Protein AF-V5SC99-F1 (afdb_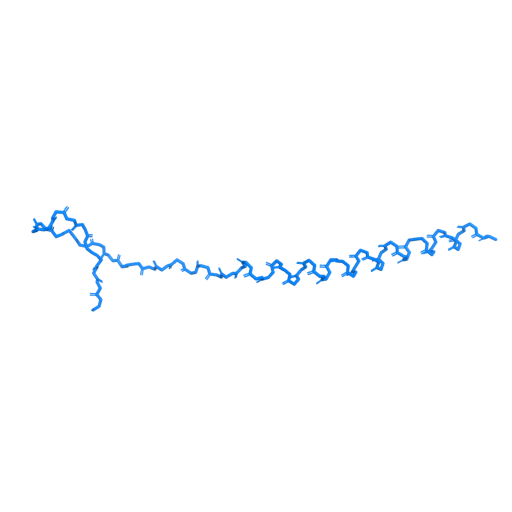monomer_lite)

Secondary structure (DSSP, 8-state):
-HHHHHHHHHHHHHHHHHHHHHHHHHHHHTTS----------PEEEETTTTEEEE---

Sequence (58 aa):
MPQVIALVVIGAGLYAGYRWVSRTIAKGQRRDQRRVTPKDLGPLEYDAKSGVYRPRGE

Organism: NCBI:txid1029756

Structure (mmCIF, N/CA/C/O backbone):
data_AF-V5SC99-F1
#
_entry.id   AF-V5SC99-F1
#
loop_
_atom_site.group_PDB
_atom_site.id
_atom_site.type_symbol
_atom_site.label_atom_id
_atom_site.label_alt_id
_atom_site.label_comp_id
_atom_site.label_asym_id
_atom_site.label_entity_id
_atom_site.label_seq_id
_atom_site.pdbx_PDB_ins_code
_atom_site.Cartn_x
_atom_site.Cartn_y
_atom_site.Cartn_z
_atom_site.occupancy
_atom_site.B_iso_or_equiv
_atom_site.auth_seq_id
_atom_site.auth_comp_id
_atom_site.auth_asym_id
_atom_site.auth_atom_id
_atom_site.pdbx_PDB_model_num
ATOM 1 N N . MET A 1 1 ? 20.190 3.151 -38.590 1.00 66.62 1 MET A N 1
ATOM 2 C CA . MET A 1 1 ? 18.964 3.496 -37.829 1.00 66.62 1 MET A CA 1
ATOM 3 C C . MET A 1 1 ? 19.211 3.474 -36.303 1.00 66.62 1 MET A C 1
ATOM 5 O O . MET A 1 1 ? 18.546 2.734 -35.589 1.00 66.62 1 MET A O 1
ATOM 9 N N . PRO A 1 2 ? 20.169 4.251 -35.763 1.00 84.88 2 PRO A N 1
ATOM 10 C CA . PRO A 1 2 ? 20.556 4.184 -34.340 1.00 84.88 2 PRO A CA 1
ATOM 11 C C . PRO A 1 2 ? 19.484 4.713 -33.366 1.00 84.88 2 PRO A C 1
ATOM 13 O O . PRO A 1 2 ? 19.408 4.284 -32.219 1.00 84.88 2 PRO A O 1
ATOM 16 N N . GLN A 1 3 ? 18.614 5.605 -33.837 1.00 87.38 3 GLN A N 1
ATOM 17 C CA . GLN A 1 3 ? 17.566 6.250 -33.039 1.00 87.38 3 GLN A CA 1
ATOM 18 C C . GLN A 1 3 ? 16.508 5.251 -32.542 1.00 87.38 3 GLN A C 1
ATOM 20 O O . GLN A 1 3 ? 16.047 5.338 -31.408 1.00 87.38 3 GLN A O 1
ATOM 25 N N . VAL A 1 4 ? 16.163 4.264 -33.374 1.00 90.44 4 VAL A N 1
ATOM 26 C CA . VAL A 1 4 ? 15.169 3.232 -33.041 1.00 90.44 4 VAL A CA 1
ATOM 27 C C . VAL A 1 4 ? 15.681 2.332 -31.916 1.00 90.44 4 VAL A C 1
ATOM 29 O O . VAL A 1 4 ? 14.936 2.000 -31.001 1.00 90.44 4 VAL A O 1
ATOM 32 N N . ILE A 1 5 ? 16.973 1.996 -31.939 1.00 89.50 5 ILE A N 1
ATOM 33 C CA . ILE A 1 5 ? 17.612 1.176 -30.902 1.00 89.50 5 ILE A CA 1
ATOM 34 C C . ILE A 1 5 ? 17.601 1.922 -29.564 1.00 89.50 5 ILE A C 1
ATOM 36 O O . ILE A 1 5 ? 17.231 1.343 -28.546 1.00 89.50 5 ILE A O 1
ATOM 40 N N . ALA A 1 6 ? 17.930 3.217 -29.569 1.00 91.12 6 ALA A N 1
ATOM 41 C CA . ALA A 1 6 ? 17.872 4.045 -28.367 1.00 91.12 6 ALA A CA 1
ATOM 42 C C . ALA A 1 6 ? 16.452 4.097 -27.776 1.00 91.12 6 ALA A C 1
ATOM 44 O O . ALA A 1 6 ? 16.282 3.916 -26.572 1.00 91.12 6 ALA A O 1
ATOM 45 N N . LEU A 1 7 ? 15.426 4.257 -28.620 1.00 92.31 7 LEU A N 1
ATOM 46 C CA . LEU A 1 7 ? 14.028 4.265 -28.185 1.00 92.31 7 LEU A CA 1
ATOM 47 C C . LEU A 1 7 ? 13.618 2.932 -27.537 1.00 92.31 7 LEU A C 1
ATOM 49 O O . LEU A 1 7 ? 12.985 2.923 -26.483 1.00 92.31 7 LEU A O 1
ATOM 53 N N . VAL A 1 8 ? 14.013 1.807 -28.142 1.00 93.00 8 VAL A N 1
ATOM 54 C CA . VAL A 1 8 ? 13.723 0.464 -27.619 1.00 93.00 8 VAL A CA 1
ATOM 55 C C . VAL A 1 8 ? 14.404 0.239 -26.271 1.00 93.00 8 VAL A C 1
ATOM 57 O O . VAL A 1 8 ? 13.768 -0.268 -25.351 1.00 93.00 8 VAL A O 1
ATOM 60 N N . VAL A 1 9 ? 15.663 0.655 -26.117 1.00 93.56 9 VAL A N 1
ATOM 61 C CA . VAL A 1 9 ? 16.402 0.524 -24.850 1.00 93.56 9 VAL A CA 1
ATOM 62 C C . VAL A 1 9 ? 15.772 1.382 -23.751 1.00 93.56 9 VAL A C 1
ATOM 64 O O . VAL A 1 9 ? 15.584 0.900 -22.634 1.00 93.56 9 VAL A O 1
ATOM 67 N N . ILE A 1 10 ? 15.381 2.619 -24.065 1.00 93.88 10 ILE A N 1
ATOM 68 C CA . ILE A 1 10 ? 14.707 3.517 -23.115 1.00 93.88 10 ILE A CA 1
ATOM 69 C C . ILE A 1 10 ? 13.350 2.939 -22.698 1.00 93.88 10 ILE A C 1
ATOM 71 O O . ILE A 1 10 ? 13.054 2.855 -21.505 1.00 93.88 10 ILE A O 1
ATOM 75 N N . GLY A 1 11 ? 12.541 2.486 -23.660 1.00 91.00 11 GLY A N 1
ATOM 76 C CA . GLY A 1 11 ? 11.238 1.880 -23.387 1.00 91.00 11 GLY A CA 1
ATOM 77 C C . GLY A 1 11 ? 11.349 0.600 -22.556 1.00 91.00 11 GLY A C 1
ATOM 78 O O . GLY A 1 11 ? 10.632 0.435 -21.567 1.00 91.00 11 GLY A O 1
ATOM 79 N N . ALA A 1 12 ? 12.293 -0.279 -22.902 1.00 92.19 12 ALA A N 1
ATOM 80 C CA . ALA A 1 12 ? 12.555 -1.508 -22.160 1.00 92.19 12 ALA A CA 1
ATOM 81 C C . ALA A 1 12 ? 13.045 -1.224 -20.731 1.00 92.19 12 ALA A C 1
ATOM 83 O O . ALA A 1 12 ? 12.586 -1.872 -19.790 1.00 92.19 12 ALA A O 1
ATOM 84 N N . GLY A 1 13 ? 13.919 -0.228 -20.552 1.00 90.81 13 GLY A N 1
ATOM 85 C CA . GLY A 1 13 ? 14.410 0.203 -19.243 1.00 90.81 13 GLY A CA 1
ATOM 86 C C . GLY A 1 13 ? 13.301 0.759 -18.347 1.00 90.81 13 GLY A C 1
ATOM 87 O O . GLY A 1 13 ? 13.167 0.333 -17.198 1.00 90.81 13 GLY A O 1
ATOM 88 N N . LEU A 1 14 ? 12.453 1.644 -18.883 1.00 92.06 14 LEU A N 1
ATOM 89 C CA . LEU A 1 14 ? 11.304 2.203 -18.161 1.00 92.06 14 LEU A CA 1
ATOM 90 C C . LEU A 1 14 ? 10.299 1.116 -17.760 1.00 92.06 14 LEU A C 1
ATOM 92 O O . LEU A 1 14 ? 9.843 1.083 -16.616 1.00 92.06 14 LEU A O 1
ATOM 96 N N . TYR A 1 15 ? 9.987 0.192 -18.672 1.00 91.75 15 TYR A N 1
ATOM 97 C CA . TYR A 1 15 ? 9.052 -0.899 -18.403 1.00 91.75 15 TYR A CA 1
ATOM 98 C C . TYR A 1 15 ? 9.589 -1.879 -17.356 1.00 91.75 15 TYR A C 1
ATOM 100 O O . TYR A 1 15 ? 8.875 -2.241 -16.417 1.00 91.75 15 TYR A O 1
ATOM 108 N N . ALA A 1 16 ? 10.852 -2.297 -17.483 1.00 90.94 16 ALA A N 1
ATOM 109 C CA . ALA A 1 16 ? 11.485 -3.204 -16.531 1.00 90.94 16 ALA A CA 1
ATOM 110 C C . ALA A 1 16 ? 11.601 -2.568 -15.136 1.00 90.94 16 ALA A C 1
ATOM 112 O O . ALA A 1 16 ? 11.284 -3.225 -14.141 1.00 90.94 16 ALA A O 1
ATOM 113 N N . GLY A 1 17 ? 11.970 -1.284 -15.067 1.00 87.75 17 GLY A N 1
ATOM 114 C CA . GLY A 1 17 ? 12.022 -0.518 -13.822 1.00 87.75 17 GLY A CA 1
ATOM 115 C C . GLY A 1 17 ? 10.653 -0.422 -13.146 1.00 87.75 17 GLY A C 1
ATOM 116 O O . GLY A 1 17 ? 10.502 -0.812 -11.987 1.00 87.75 17 GLY A O 1
ATOM 117 N N . TYR A 1 18 ? 9.622 -0.007 -13.886 1.00 86.94 18 TYR A N 1
ATOM 118 C CA . TYR A 1 18 ? 8.253 0.079 -13.366 1.00 86.94 18 TYR A CA 1
ATOM 119 C C . TYR A 1 18 ? 7.709 -1.286 -12.914 1.00 86.94 18 TYR A C 1
ATOM 121 O O . TYR A 1 18 ? 7.093 -1.415 -11.851 1.00 86.94 18 TYR A O 1
ATOM 129 N N . ARG A 1 19 ? 7.973 -2.348 -13.684 1.00 87.25 19 ARG A N 1
ATOM 130 C CA . ARG A 1 19 ? 7.554 -3.717 -13.348 1.00 87.25 19 ARG A CA 1
ATOM 131 C C . ARG A 1 19 ? 8.235 -4.251 -12.086 1.00 87.25 19 ARG A C 1
ATOM 133 O O . ARG A 1 19 ? 7.654 -5.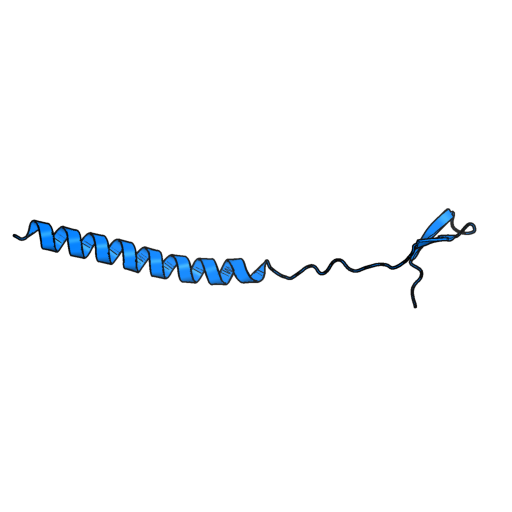072 -11.376 1.00 87.25 19 ARG A O 1
ATOM 140 N N . TRP A 1 20 ? 9.457 -3.814 -11.798 1.00 86.88 20 TRP A N 1
ATOM 141 C CA . TRP A 1 20 ? 10.162 -4.207 -10.583 1.00 86.88 20 TRP A CA 1
ATOM 142 C C . TRP A 1 20 ? 9.637 -3.454 -9.352 1.00 86.88 20 TRP A C 1
ATOM 144 O O . TRP A 1 20 ? 9.321 -4.085 -8.344 1.00 86.88 20 TRP A O 1
ATOM 154 N N . VAL A 1 21 ? 9.425 -2.138 -9.467 1.00 84.56 21 VAL A N 1
ATOM 155 C CA . VAL A 1 21 ? 8.872 -1.292 -8.389 1.00 84.56 21 VAL A CA 1
ATOM 156 C C . VAL A 1 21 ? 7.419 -1.658 -8.053 1.00 84.56 21 VAL A C 1
ATOM 158 O O . VAL A 1 21 ? 7.046 -1.767 -6.889 1.00 84.56 21 VAL A O 1
ATOM 161 N N . SER A 1 22 ? 6.580 -1.947 -9.045 1.00 78.88 22 SER A N 1
ATOM 162 C CA . SER A 1 22 ? 5.193 -2.382 -8.795 1.00 78.88 22 SER A CA 1
ATOM 163 C C . SER A 1 22 ? 5.108 -3.687 -7.986 1.00 78.88 22 SER A C 1
ATOM 165 O O . SER A 1 22 ? 4.218 -3.846 -7.147 1.00 78.88 22 SER A O 1
ATOM 167 N N . ARG A 1 23 ? 6.065 -4.610 -8.158 1.00 75.56 23 ARG A N 1
ATOM 168 C CA . ARG A 1 23 ? 6.136 -5.853 -7.370 1.00 75.56 23 ARG A CA 1
ATOM 169 C C . ARG A 1 23 ? 6.502 -5.621 -5.904 1.00 75.56 23 ARG A C 1
ATOM 171 O O . ARG A 1 23 ? 6.097 -6.428 -5.066 1.00 75.56 23 ARG A O 1
ATOM 178 N N . THR A 1 24 ? 7.255 -4.570 -5.578 1.00 74.94 24 THR A N 1
ATOM 179 C CA . THR A 1 24 ? 7.592 -4.245 -4.182 1.00 74.94 24 THR A CA 1
ATOM 180 C C . THR A 1 24 ? 6.416 -3.570 -3.479 1.00 74.94 24 THR A C 1
ATOM 182 O O . THR A 1 24 ? 6.067 -3.967 -2.368 1.00 74.94 24 THR A O 1
ATOM 185 N N . ILE A 1 25 ? 5.715 -2.660 -4.162 1.00 71.62 25 ILE A N 1
ATOM 186 C CA . ILE A 1 25 ? 4.509 -1.994 -3.640 1.00 71.62 25 ILE A CA 1
ATOM 187 C C . ILE A 1 25 ? 3.377 -3.007 -3.394 1.00 71.62 25 ILE A C 1
ATOM 189 O O . ILE A 1 25 ? 2.746 -2.996 -2.335 1.00 71.62 25 ILE A O 1
ATOM 193 N N . ALA A 1 26 ? 3.181 -3.968 -4.303 1.00 64.19 26 ALA A N 1
ATOM 19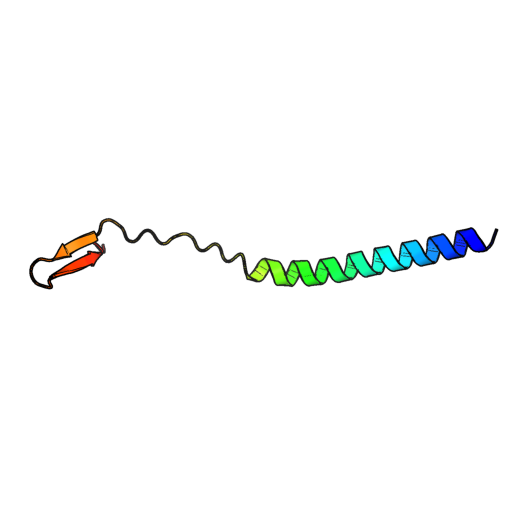4 C CA . ALA A 1 26 ? 2.169 -5.015 -4.147 1.00 64.19 26 ALA A CA 1
ATOM 195 C C . ALA A 1 26 ? 2.395 -5.922 -2.918 1.00 64.19 26 ALA A C 1
ATOM 197 O O . ALA A 1 26 ? 1.438 -6.483 -2.381 1.00 64.19 26 ALA A O 1
ATOM 198 N N . LYS A 1 27 ? 3.641 -6.072 -2.445 1.00 61.69 27 LYS A N 1
ATOM 199 C CA . LYS A 1 27 ? 3.941 -6.811 -1.206 1.00 61.69 27 LYS A CA 1
ATOM 200 C C . LYS A 1 27 ? 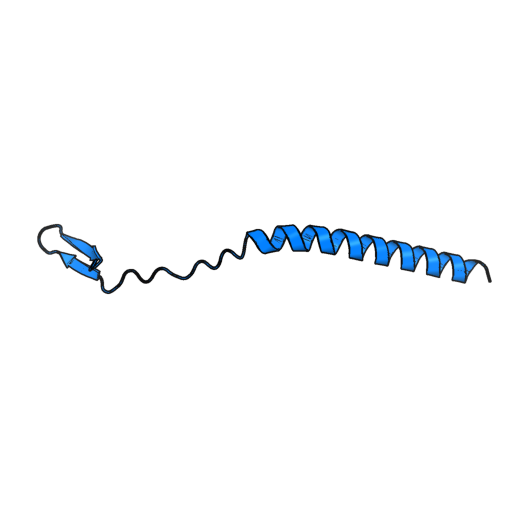3.579 -6.015 0.052 1.00 61.69 27 LYS A C 1
ATOM 202 O O . LYS A 1 27 ? 3.186 -6.627 1.041 1.00 61.69 27 LYS A O 1
ATOM 207 N N . GLY A 1 28 ? 3.664 -4.683 0.009 1.00 59.41 28 GLY A N 1
ATOM 208 C CA . GLY A 1 28 ? 3.240 -3.803 1.104 1.00 59.41 28 GLY A CA 1
ATOM 209 C C . GLY A 1 28 ? 1.718 -3.726 1.241 1.00 59.41 28 GLY A C 1
ATOM 210 O O . GLY A 1 28 ? 1.183 -3.874 2.334 1.00 59.41 28 GLY A O 1
ATOM 211 N N . GLN A 1 29 ? 1.006 -3.612 0.119 1.00 58.97 29 GLN A N 1
ATOM 212 C CA . GLN A 1 29 ? -0.450 -3.425 0.104 1.00 58.97 29 GLN A CA 1
ATOM 213 C C . GLN A 1 29 ? -1.250 -4.675 0.525 1.00 58.97 29 GLN A C 1
ATOM 215 O O . GLN A 1 29 ? -2.403 -4.573 0.939 1.00 58.97 29 GLN A O 1
ATOM 220 N N . ARG A 1 30 ? -0.649 -5.874 0.468 1.00 57.41 30 ARG A N 1
ATOM 221 C CA . ARG A 1 30 ? -1.292 -7.113 0.945 1.00 57.41 30 ARG A CA 1
ATOM 222 C C . ARG A 1 30 ? -1.333 -7.247 2.471 1.00 57.41 30 ARG A C 1
ATOM 224 O O . ARG A 1 30 ? -2.085 -8.086 2.956 1.00 57.41 30 ARG A O 1
ATOM 231 N N . ARG A 1 31 ? -0.558 -6.459 3.229 1.00 57.34 31 ARG A N 1
ATOM 232 C CA . ARG A 1 31 ? -0.554 -6.534 4.703 1.00 57.34 31 ARG A CA 1
ATOM 233 C C . ARG A 1 31 ? -1.755 -5.847 5.360 1.00 57.34 31 ARG A C 1
ATOM 235 O O . ARG A 1 31 ? -2.118 -6.256 6.456 1.00 57.34 31 ARG A O 1
ATOM 242 N N . ASP A 1 32 ? -2.399 -4.898 4.679 1.00 54.19 32 ASP A N 1
ATOM 243 C CA . ASP A 1 32 ? -3.545 -4.142 5.216 1.00 54.19 32 ASP A CA 1
ATOM 244 C C . ASP A 1 32 ? -4.920 -4.716 4.843 1.00 54.19 32 ASP A C 1
ATOM 246 O O . ASP A 1 32 ? -5.943 -4.329 5.395 1.00 54.19 32 ASP A O 1
ATOM 250 N N . GLN A 1 33 ? -4.976 -5.726 3.971 1.00 57.41 33 GLN A N 1
ATOM 251 C CA . GLN A 1 33 ? -6.195 -6.516 3.754 1.00 57.41 33 GLN A CA 1
ATOM 252 C C . GLN A 1 33 ? -6.355 -7.610 4.814 1.00 57.41 33 GLN A C 1
ATOM 254 O O . GLN A 1 33 ? -6.764 -8.737 4.522 1.00 57.41 33 GLN A O 1
ATOM 259 N N . ARG A 1 34 ? -6.045 -7.291 6.075 1.00 58.66 34 ARG A N 1
ATOM 260 C CA . ARG A 1 34 ? -6.514 -8.102 7.194 1.00 58.66 34 ARG A CA 1
ATOM 261 C C . ARG A 1 34 ? -8.032 -8.003 7.121 1.00 58.66 34 ARG A C 1
ATOM 263 O O . ARG A 1 34 ? -8.586 -6.971 7.471 1.00 58.66 34 ARG A O 1
ATOM 270 N N . ARG A 1 35 ? -8.684 -9.025 6.552 1.00 60.22 35 ARG A N 1
ATOM 271 C CA . ARG A 1 35 ? -10.143 -9.152 6.520 1.00 60.22 35 ARG A CA 1
ATOM 272 C C . ARG A 1 35 ? -10.626 -8.901 7.941 1.00 60.22 35 ARG A C 1
ATOM 274 O O . ARG A 1 35 ? -10.505 -9.774 8.797 1.00 60.22 35 ARG A O 1
ATOM 281 N N . VAL A 1 36 ? -11.116 -7.694 8.197 1.00 61.62 36 VAL A N 1
ATOM 282 C CA . VAL A 1 36 ? -11.883 -7.401 9.394 1.00 61.62 36 VAL A CA 1
ATOM 283 C C . VAL A 1 36 ? -13.214 -8.068 9.115 1.00 61.62 36 VAL A C 1
ATOM 285 O O . VAL A 1 36 ? -14.117 -7.457 8.557 1.00 61.62 36 VAL A O 1
ATOM 288 N N . THR A 1 37 ? -13.292 -9.375 9.362 1.00 65.69 37 THR A N 1
ATOM 289 C CA . THR A 1 37 ? -14.584 -10.043 9.447 1.00 65.69 37 THR A CA 1
ATOM 290 C C . THR A 1 37 ? -15.340 -9.280 10.527 1.00 65.69 37 THR A C 1
ATOM 292 O O . THR A 1 37 ? -14.838 -9.241 11.656 1.00 65.69 37 THR A O 1
ATOM 295 N N . PRO A 1 38 ? -16.463 -8.611 10.206 1.00 66.44 38 PRO A N 1
ATOM 296 C CA . PRO A 1 38 ? -17.249 -7.928 11.217 1.00 66.44 38 PRO A CA 1
ATOM 297 C C . PRO A 1 38 ? -17.585 -8.961 12.288 1.00 66.44 38 PRO A C 1
ATOM 299 O O . PRO A 1 38 ? -18.198 -9.987 11.990 1.00 66.44 38 PRO A O 1
ATOM 302 N N . LYS A 1 39 ? -17.070 -8.761 13.503 1.00 67.94 39 LYS A N 1
ATOM 303 C CA . LYS A 1 39 ? -17.379 -9.631 14.633 1.00 67.94 39 LYS A CA 1
ATOM 304 C C . LYS A 1 39 ? -18.854 -9.394 14.931 1.00 67.94 39 LYS A C 1
ATOM 306 O O . LYS A 1 39 ? -19.204 -8.321 15.413 1.00 67.94 39 LYS A O 1
ATOM 311 N N . ASP A 1 40 ? -19.697 -10.359 14.592 1.00 68.94 40 ASP A N 1
ATOM 312 C CA . ASP A 1 40 ? -21.088 -10.339 15.017 1.00 68.94 40 ASP A CA 1
ATOM 313 C C . ASP A 1 40 ? -21.109 -10.491 16.543 1.00 68.94 40 ASP A C 1
ATOM 315 O O . ASP A 1 40 ? -20.588 -11.469 17.085 1.00 68.94 40 ASP A O 1
ATOM 319 N N . LEU A 1 41 ? -21.600 -9.462 17.235 1.00 70.38 41 LEU A N 1
ATOM 320 C CA . LEU A 1 41 ? -21.665 -9.413 18.700 1.00 70.38 41 LEU A CA 1
ATOM 321 C C . LEU A 1 41 ? -22.953 -10.057 19.237 1.00 70.38 41 LEU A C 1
ATOM 323 O O . LEU A 1 41 ? -23.188 -10.023 20.445 1.00 70.38 41 LEU A O 1
ATOM 327 N N . GLY A 1 42 ? -23.760 -10.654 18.352 1.00 73.25 42 GLY A N 1
ATOM 328 C CA . GLY A 1 42 ? -25.033 -11.265 18.699 1.00 73.25 42 GLY A CA 1
ATOM 329 C C . GLY A 1 42 ? -26.092 -10.229 19.096 1.00 73.25 42 GLY A C 1
ATOM 330 O O . GLY A 1 42 ? -25.857 -9.017 19.052 1.00 73.25 42 GLY A O 1
ATOM 331 N N . PRO A 1 43 ? -27.298 -10.682 19.472 1.00 76.81 43 PRO A N 1
ATOM 332 C CA . PRO A 1 43 ? -28.346 -9.789 19.946 1.00 76.81 43 PRO A CA 1
ATOM 333 C C . PRO A 1 43 ? -27.937 -9.133 21.276 1.00 76.81 43 PRO A C 1
ATOM 335 O O . PRO A 1 43 ? -27.498 -9.801 22.211 1.00 76.81 43 PRO A O 1
ATOM 338 N N . LEU A 1 44 ? -28.095 -7.812 21.361 1.00 78.31 44 LEU A N 1
ATOM 339 C CA . LEU A 1 44 ? -27.918 -7.040 22.591 1.00 78.31 44 LEU A CA 1
ATOM 340 C C . LEU A 1 44 ? -29.205 -7.117 23.421 1.00 78.31 44 LEU A C 1
ATOM 342 O O . LEU A 1 44 ? -30.269 -6.736 22.935 1.00 78.31 44 LEU A O 1
ATOM 346 N N . GLU A 1 45 ? -29.115 -7.570 24.671 1.00 78.62 45 GLU A N 1
ATOM 347 C CA . GLU A 1 45 ? -30.245 -7.549 25.605 1.00 78.62 45 GLU A CA 1
ATOM 348 C C . GLU A 1 45 ? -30.138 -6.349 26.545 1.00 78.62 45 GLU A C 1
ATOM 350 O O . GLU A 1 45 ? -29.062 -5.999 27.042 1.00 78.62 45 GLU A O 1
ATOM 355 N N . TYR A 1 46 ? -31.271 -5.688 26.770 1.00 80.44 46 TYR A N 1
ATOM 356 C CA . TYR A 1 46 ? -31.351 -4.563 27.689 1.00 80.44 46 TYR A CA 1
ATOM 357 C C . TYR A 1 46 ? -31.322 -5.063 29.137 1.00 80.44 46 TYR A C 1
ATOM 359 O O . TYR A 1 46 ? -32.234 -5.770 29.568 1.00 80.44 46 TYR A O 1
ATOM 367 N N . ASP A 1 47 ? -30.302 -4.673 29.903 1.00 81.94 47 ASP A N 1
ATOM 368 C CA . ASP A 1 47 ? -30.231 -4.951 31.336 1.00 81.94 47 ASP A CA 1
ATOM 369 C C . ASP A 1 47 ? -30.806 -3.765 32.124 1.00 81.94 47 ASP A C 1
ATOM 371 O O . ASP A 1 47 ? -30.141 -2.750 32.344 1.00 81.94 47 ASP A O 1
ATOM 375 N N . ALA A 1 48 ? -32.047 -3.914 32.595 1.00 79.44 48 ALA A N 1
ATOM 376 C CA . ALA A 1 48 ? -32.749 -2.903 33.389 1.00 79.44 48 ALA A CA 1
ATOM 377 C C . ALA A 1 48 ? -32.073 -2.592 34.739 1.00 79.44 48 ALA A C 1
ATOM 379 O O . ALA A 1 48 ? -32.339 -1.551 35.335 1.00 79.44 48 ALA A O 1
ATOM 380 N N . LYS A 1 49 ? -31.195 -3.472 35.232 1.00 81.25 49 LYS A N 1
ATOM 381 C CA . LYS A 1 49 ? -30.475 -3.290 36.498 1.00 81.25 49 LYS A CA 1
ATOM 382 C C . LYS A 1 49 ? -29.284 -2.351 36.347 1.00 81.25 49 LYS A C 1
ATOM 384 O O . LYS A 1 49 ? -28.978 -1.600 37.268 1.00 81.25 49 LYS A O 1
ATOM 389 N N . SER A 1 50 ? -28.598 -2.426 35.208 1.00 76.94 50 SER A N 1
ATOM 390 C CA . SER A 1 50 ? -27.428 -1.593 34.914 1.00 76.94 50 SER A CA 1
ATOM 391 C C . SER A 1 50 ? -27.730 -0.427 33.970 1.00 76.94 50 SER A C 1
ATOM 393 O O . SER A 1 50 ? -26.903 0.470 33.848 1.00 76.94 50 SER A O 1
ATOM 395 N N . GLY A 1 51 ? -28.909 -0.404 33.339 1.00 83.69 51 GLY A N 1
ATOM 396 C CA . GLY A 1 51 ? -29.326 0.639 32.400 1.00 83.69 51 GLY A CA 1
ATOM 397 C C . GLY A 1 51 ? -28.568 0.605 31.071 1.00 83.69 51 GLY A C 1
ATOM 398 O O . GLY A 1 51 ? -28.636 1.562 30.303 1.00 83.69 51 GLY A O 1
ATOM 399 N N . VAL A 1 52 ? -27.834 -0.477 30.796 1.00 83.38 52 VAL A N 1
ATOM 400 C CA . VAL A 1 52 ? -26.956 -0.617 29.630 1.00 83.38 52 VAL A CA 1
ATOM 401 C C . VAL A 1 52 ? -27.308 -1.894 28.872 1.00 83.38 52 VAL A C 1
ATOM 403 O O . VAL A 1 52 ? -27.670 -2.911 29.462 1.00 83.38 52 VAL A O 1
ATOM 406 N N . TYR A 1 53 ? -27.190 -1.852 27.547 1.00 80.81 53 TYR A N 1
ATOM 407 C CA . TYR A 1 53 ? -27.314 -3.0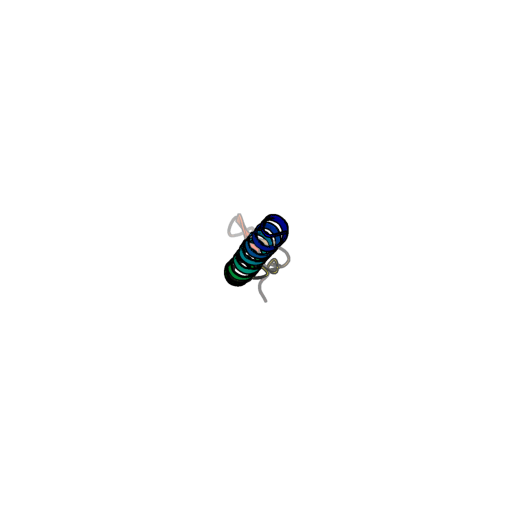38 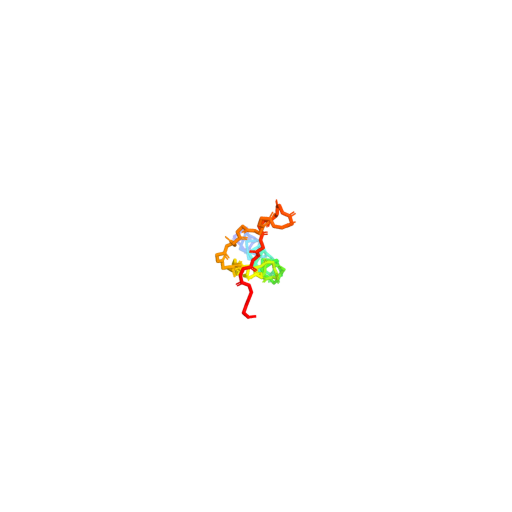26.705 1.00 80.81 53 TYR A CA 1
ATOM 408 C C . TYR A 1 53 ? -26.077 -3.923 26.849 1.00 80.81 53 TYR A C 1
ATOM 410 O O . TYR A 1 53 ? -24.954 -3.470 26.614 1.00 80.81 53 TYR A O 1
ATOM 418 N N . ARG A 1 54 ? -26.280 -5.187 27.226 1.00 75.62 54 ARG A N 1
ATOM 419 C CA . ARG A 1 54 ? -25.207 -6.177 27.342 1.00 75.62 54 ARG A CA 1
ATOM 420 C C . ARG A 1 54 ? -25.257 -7.135 26.151 1.00 75.62 54 ARG A C 1
ATOM 422 O O . ARG A 1 54 ? -26.349 -7.546 25.755 1.00 75.62 54 ARG A O 1
ATOM 429 N N . PRO A 1 55 ? -24.103 -7.482 25.553 1.00 79.62 55 PRO A N 1
ATOM 430 C CA . PRO A 1 55 ? -24.066 -8.519 24.535 1.00 79.62 55 PRO A CA 1
ATOM 431 C C . PRO A 1 55 ? -24.487 -9.841 25.175 1.00 79.62 55 PRO A C 1
ATOM 433 O O . PRO A 1 55 ? -24.026 -10.179 26.270 1.00 79.62 55 PRO A O 1
ATOM 436 N N . ARG A 1 56 ? -25.367 -10.577 24.498 1.00 69.00 56 ARG A N 1
ATOM 437 C CA . ARG A 1 56 ? -25.772 -11.921 24.904 1.00 69.00 56 ARG A CA 1
ATOM 438 C C . ARG A 1 56 ? -24.624 -12.883 24.575 1.00 69.00 56 ARG A C 1
ATOM 440 O O . ARG A 1 56 ? -24.604 -13.501 23.518 1.00 69.00 56 ARG A O 1
ATOM 447 N N . GLY A 1 57 ? -23.597 -12.875 25.421 1.00 64.62 57 GLY A N 1
ATOM 448 C CA . GLY A 1 57 ? -22.453 -13.779 25.323 1.00 64.62 57 GLY A CA 1
ATOM 449 C C . GLY A 1 57 ? -22.833 -15.190 25.769 1.00 64.62 57 GLY A C 1
ATOM 450 O O . GLY A 1 57 ? -23.627 -15.331 26.696 1.00 64.62 57 GLY A O 1
ATOM 451 N N . GLU A 1 58 ? -22.280 -16.175 25.062 1.00 52.16 58 GLU A N 1
ATOM 452 C CA . GLU A 1 58 ? -22.392 -17.631 25.263 1.00 52.16 58 GLU A CA 1
ATOM 453 C C . GLU A 1 58 ? -22.238 -18.108 26.716 1.00 52.16 58 GLU A C 1
ATOM 455 O O . GLU A 1 58 ? -21.413 -17.525 27.461 1.00 52.16 58 GLU A O 1
#

Foldseek 3Di:
DVVVVVVVVVVVVVVVVVVVVVVVVVVVVVVPPPPPPPPCLADFDQDPVVRDTDRPDD

pLDDT: mean 76.76, std 12.21, range [52.16, 93.88]

Radius of gyration: 28.26 Å; chains: 1; bounding box: 53×24×74 Å